Protein AF-A0A2E6YE83-F1 (afdb_monomer)

Mean predicted aligned error: 9.05 Å

Secondary structure (DSSP, 8-state):
-HHHHHHHHHHHHHHHHHHHH----------EE-TT-HHHHHHHHHHHHTTSB----SSSSEEHHHHHHTB-S-TTTS-HHHHHHHHHHHHHHHHH--

Structure (mmCIF, N/CA/C/O backbone):
data_AF-A0A2E6YE83-F1
#
_entry.id   AF-A0A2E6YE83-F1
#
loop_
_atom_site.group_PDB
_atom_site.id
_atom_site.type_symbol
_atom_site.label_atom_id
_atom_site.label_alt_id
_atom_site.label_comp_id
_atom_site.label_asym_id
_atom_site.l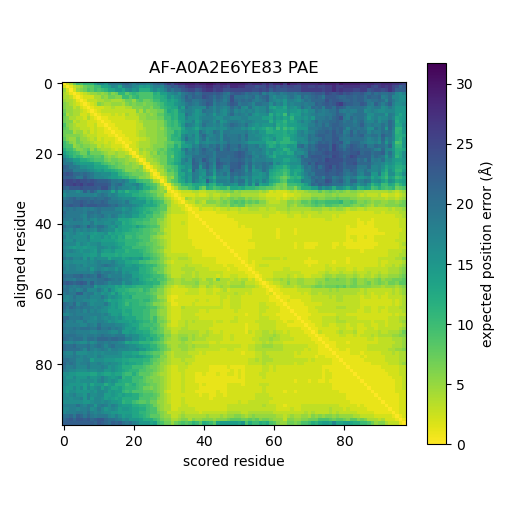abel_entity_id
_atom_site.label_seq_id
_atom_site.pdbx_PDB_ins_code
_atom_site.Cartn_x
_atom_site.Cartn_y
_atom_site.Cartn_z
_atom_site.occupancy
_atom_site.B_iso_or_equiv
_atom_site.auth_seq_id
_atom_site.auth_comp_id
_atom_site.auth_asym_id
_atom_site.auth_atom_id
_atom_site.pdbx_PDB_model_num
ATOM 1 N N . MET A 1 1 ? 34.565 13.163 -57.457 1.00 59.41 1 MET A N 1
ATOM 2 C CA . MET A 1 1 ? 34.900 12.575 -56.132 1.00 59.41 1 MET A CA 1
ATOM 3 C C . MET A 1 1 ? 34.345 13.354 -54.923 1.00 59.41 1 MET A C 1
ATOM 5 O O . MET A 1 1 ? 34.018 12.726 -53.924 1.00 59.41 1 MET A O 1
ATOM 9 N N . ALA A 1 2 ? 34.195 14.688 -54.980 1.00 63.75 2 ALA A N 1
ATOM 10 C CA . ALA A 1 2 ? 33.722 15.502 -53.844 1.00 63.75 2 ALA A CA 1
ATOM 11 C C . ALA A 1 2 ? 32.232 15.311 -53.461 1.00 63.75 2 ALA A C 1
ATOM 13 O O . ALA A 1 2 ? 31.889 15.395 -52.283 1.00 63.75 2 ALA A O 1
ATOM 14 N N . SER A 1 3 ? 31.355 15.001 -54.427 1.00 64.25 3 SER A N 1
ATOM 15 C CA . SER A 1 3 ? 29.909 14.811 -54.186 1.00 64.25 3 SER A CA 1
ATOM 16 C C . SER A 1 3 ? 29.599 13.574 -53.322 1.00 64.25 3 SER A C 1
ATOM 18 O O . SER A 1 3 ? 28.823 13.646 -52.373 1.00 64.25 3 SER A O 1
ATOM 20 N N . VAL A 1 4 ? 30.312 12.465 -53.558 1.00 72.06 4 VAL A N 1
ATOM 21 C CA . VAL A 1 4 ? 30.171 11.215 -52.783 1.00 72.06 4 VAL A CA 1
ATOM 22 C C . VAL A 1 4 ? 30.619 11.401 -51.328 1.00 72.06 4 VAL A C 1
ATOM 24 O O . VAL A 1 4 ? 30.010 10.851 -50.412 1.00 72.06 4 VAL A O 1
ATOM 27 N N . LYS A 1 5 ? 31.648 12.231 -51.091 1.00 71.25 5 LYS A N 1
ATOM 28 C CA . LYS A 1 5 ? 32.097 12.576 -49.733 1.00 71.25 5 LYS A CA 1
ATOM 29 C C . LYS A 1 5 ? 31.028 13.383 -48.988 1.00 71.25 5 LYS A C 1
ATOM 31 O O . LYS A 1 5 ? 30.696 13.023 -47.865 1.00 71.25 5 LYS A O 1
ATOM 36 N N . LYS A 1 6 ? 30.422 14.402 -49.620 1.00 72.94 6 LYS A N 1
ATOM 37 C CA . LYS A 1 6 ? 29.299 15.170 -49.033 1.00 72.94 6 LYS A CA 1
ATOM 38 C C . LYS A 1 6 ? 28.092 14.286 -48.707 1.00 72.94 6 LYS A C 1
ATOM 40 O O . LYS A 1 6 ? 27.485 14.470 -47.656 1.00 72.94 6 LYS A O 1
ATOM 45 N N . LEU A 1 7 ? 27.767 13.321 -49.570 1.00 78.50 7 LEU A N 1
ATOM 46 C CA . LEU A 1 7 ? 26.679 12.372 -49.325 1.00 78.50 7 LEU A CA 1
ATOM 47 C C . LEU A 1 7 ? 26.974 11.473 -48.111 1.00 78.50 7 LEU A C 1
ATOM 49 O O . LEU A 1 7 ? 26.115 11.326 -47.248 1.00 78.50 7 LEU A O 1
ATOM 53 N N . ARG A 1 8 ? 28.209 10.963 -47.978 1.00 80.00 8 ARG A N 1
ATOM 54 C CA . ARG A 1 8 ? 28.647 10.205 -46.789 1.00 80.00 8 ARG A CA 1
ATOM 55 C C . ARG A 1 8 ? 28.581 11.028 -45.502 1.00 80.00 8 ARG A C 1
ATOM 57 O O . ARG A 1 8 ? 28.093 10.515 -44.504 1.00 80.00 8 ARG A O 1
ATOM 64 N N . TYR A 1 9 ? 29.013 12.292 -45.515 1.00 84.31 9 TYR A N 1
ATOM 65 C CA . TYR A 1 9 ? 28.919 13.152 -44.327 1.00 84.31 9 TYR A CA 1
ATOM 66 C C . TYR A 1 9 ? 27.470 13.438 -43.925 1.00 84.31 9 TYR A C 1
ATOM 68 O O . TYR A 1 9 ? 27.171 13.458 -42.739 1.00 84.31 9 TYR A O 1
ATOM 76 N N . ARG A 1 10 ? 26.551 13.588 -44.889 1.00 81.12 10 ARG A N 1
ATOM 77 C CA . ARG A 1 10 ? 25.115 13.723 -44.599 1.00 81.12 10 ARG A CA 1
ATOM 78 C C . ARG A 1 10 ? 24.548 12.476 -43.926 1.00 81.12 10 ARG A C 1
ATOM 80 O O . ARG A 1 10 ? 23.856 12.606 -42.926 1.00 81.12 10 ARG A O 1
ATOM 87 N N . PHE A 1 11 ? 24.887 11.288 -44.425 1.00 86.25 11 PHE A N 1
ATOM 88 C CA . PHE A 1 11 ? 24.481 10.036 -43.783 1.00 86.25 11 PHE A CA 1
ATOM 89 C C . PHE A 1 11 ? 25.071 9.883 -42.375 1.00 86.25 11 PHE A C 1
ATOM 91 O O . PHE A 1 11 ? 24.349 9.492 -41.465 1.00 86.25 11 PHE A O 1
ATOM 98 N N . LEU A 1 12 ? 26.340 10.250 -42.168 1.00 88.38 12 LEU A N 1
ATOM 99 C CA . LEU A 1 12 ? 26.966 10.220 -40.841 1.00 88.38 12 LEU A CA 1
ATOM 100 C C . LEU A 1 12 ? 26.321 11.216 -39.867 1.00 88.38 12 LEU A C 1
ATOM 102 O O . LEU A 1 12 ? 26.103 10.870 -38.711 1.00 88.38 12 LEU A O 1
ATOM 106 N N . LEU A 1 13 ? 25.975 12.421 -40.328 1.00 88.56 13 LEU A N 1
ATOM 107 C CA . LEU A 1 13 ? 25.286 13.423 -39.509 1.00 88.56 13 LEU A CA 1
ATOM 108 C C . LEU A 1 13 ? 23.864 12.985 -39.144 1.00 88.56 13 LEU A C 1
ATOM 110 O O . LEU A 1 13 ? 23.462 13.152 -37.998 1.00 88.56 13 LEU A O 1
ATOM 114 N N . LEU A 1 14 ? 23.123 12.386 -40.082 1.00 87.50 14 LEU A N 1
ATOM 115 C CA . LEU A 1 14 ? 21.796 11.828 -39.801 1.00 87.50 14 LEU A CA 1
ATOM 116 C C . LEU A 1 14 ? 21.877 10.670 -38.802 1.00 87.50 14 LEU A C 1
ATOM 118 O O . LEU A 1 14 ? 21.082 10.613 -37.869 1.00 87.50 14 LEU A O 1
ATOM 122 N N . PHE A 1 15 ? 22.865 9.785 -38.952 1.00 84.56 15 PHE A N 1
ATOM 123 C CA . PHE A 1 15 ? 23.077 8.676 -38.024 1.00 84.56 15 PHE A CA 1
ATOM 124 C C . PHE A 1 15 ? 23.432 9.173 -36.615 1.00 84.56 15 PHE A C 1
ATOM 126 O O . PHE A 1 15 ? 22.856 8.708 -35.635 1.00 84.56 15 PHE A O 1
ATOM 133 N N . ALA A 1 16 ? 24.313 10.173 -36.511 1.00 86.00 16 ALA A N 1
ATOM 134 C CA . ALA A 1 16 ? 24.663 10.800 -35.239 1.00 86.00 16 ALA A CA 1
ATOM 135 C C . ALA A 1 16 ? 23.465 11.512 -34.588 1.00 86.00 16 ALA A C 1
ATOM 137 O O . ALA A 1 16 ? 23.287 11.413 -33.378 1.00 86.00 16 ALA A O 1
ATOM 138 N N . PHE A 1 17 ? 22.620 12.180 -35.379 1.00 84.94 17 PHE A N 1
ATOM 139 C CA . PHE A 1 17 ? 21.416 12.854 -34.887 1.00 84.94 17 PHE A CA 1
ATOM 140 C C . PHE A 1 17 ? 20.385 11.863 -34.332 1.00 84.94 17 PHE A C 1
ATOM 142 O O . PHE A 1 17 ? 19.861 12.067 -33.239 1.00 84.94 17 PHE A O 1
ATOM 149 N N . ILE A 1 18 ? 20.151 10.748 -35.035 1.00 84.00 18 ILE A N 1
ATOM 150 C CA . ILE A 1 18 ? 19.265 9.674 -34.561 1.00 84.00 18 ILE A CA 1
ATOM 151 C C . ILE A 1 18 ? 19.800 9.085 -33.250 1.00 84.00 18 ILE A C 1
ATOM 153 O O . ILE A 1 18 ? 19.035 8.908 -32.302 1.00 84.00 18 ILE A O 1
ATOM 157 N N . PHE A 1 19 ? 21.111 8.844 -33.163 1.00 78.50 19 PHE A N 1
ATOM 158 C CA . PHE A 1 19 ? 21.741 8.312 -31.955 1.00 78.50 19 PHE A CA 1
ATOM 159 C C . PHE A 1 19 ? 21.613 9.273 -30.763 1.00 78.50 19 PHE A C 1
ATOM 161 O O . PHE A 1 19 ? 21.289 8.842 -29.662 1.00 78.50 19 PHE A O 1
ATOM 168 N N . PHE A 1 20 ? 21.780 10.580 -30.990 1.00 78.44 20 PHE A N 1
ATOM 169 C CA . PHE A 1 20 ? 21.602 11.605 -29.954 1.00 78.44 20 PHE A CA 1
ATOM 170 C C . PHE A 1 20 ? 20.143 11.770 -29.506 1.00 78.44 20 PHE A C 1
ATOM 172 O O . PHE A 1 20 ? 19.894 12.114 -28.355 1.00 78.44 20 PHE A O 1
ATOM 179 N N . SER A 1 21 ? 19.180 11.529 -30.401 1.00 77.75 21 SER A N 1
ATOM 180 C CA . SER A 1 21 ? 17.749 11.666 -30.096 1.00 77.75 21 SER A CA 1
ATOM 181 C C . SER A 1 21 ? 17.159 10.497 -29.299 1.00 77.75 21 SER A C 1
ATOM 183 O O . SER A 1 21 ? 16.101 10.648 -28.695 1.00 77.75 21 SER A O 1
ATOM 185 N N . ASN A 1 22 ? 17.839 9.348 -29.248 1.00 69.31 22 ASN A N 1
ATOM 186 C CA . ASN A 1 22 ? 17.405 8.186 -28.469 1.00 69.31 22 ASN A CA 1
ATOM 187 C C . ASN A 1 22 ? 17.898 8.277 -27.013 1.00 69.31 22 ASN A C 1
ATOM 189 O O . ASN A 1 22 ? 18.623 7.409 -26.529 1.00 69.31 22 ASN A O 1
ATOM 193 N N . GLN A 1 23 ? 17.505 9.329 -26.290 1.00 71.25 23 GLN A N 1
ATOM 194 C CA . GLN A 1 23 ? 17.553 9.284 -24.828 1.00 71.25 23 GLN A CA 1
ATOM 195 C C . GLN A 1 23 ? 16.396 8.410 -24.344 1.00 71.25 23 GLN A C 1
ATOM 197 O O . GLN A 1 23 ? 15.234 8.804 -24.423 1.00 71.25 23 GLN A O 1
ATOM 202 N N . ILE A 1 24 ? 16.719 7.209 -23.861 1.00 73.12 24 ILE A N 1
ATOM 203 C CA . ILE A 1 24 ? 15.766 6.327 -23.185 1.00 73.12 24 ILE A CA 1
ATOM 204 C C . ILE A 1 24 ? 15.287 7.070 -21.936 1.00 73.12 24 ILE A C 1
ATOM 206 O O . ILE A 1 24 ? 16.003 7.161 -20.939 1.00 73.12 24 ILE A O 1
ATOM 210 N N . GLN A 1 25 ? 14.088 7.642 -21.993 1.00 69.12 25 GLN A N 1
ATOM 211 C CA . GLN A 1 25 ? 13.411 8.086 -20.787 1.00 69.12 25 GLN A CA 1
ATOM 212 C C . GLN A 1 25 ? 13.014 6.822 -20.030 1.00 69.12 25 GLN A C 1
ATOM 214 O O . GLN A 1 25 ? 12.243 6.009 -20.542 1.00 69.12 25 GLN A O 1
ATOM 219 N N . ASN A 1 26 ? 13.573 6.628 -18.834 1.00 60.97 26 ASN A N 1
ATOM 220 C CA . ASN A 1 26 ? 13.068 5.628 -17.903 1.00 60.97 26 ASN A CA 1
ATOM 221 C C . ASN A 1 26 ? 11.661 6.073 -17.500 1.00 60.97 26 ASN A C 1
ATOM 223 O O . ASN A 1 26 ? 11.492 6.826 -16.544 1.00 60.97 26 ASN A O 1
ATOM 227 N N . LEU A 1 27 ? 10.655 5.646 -18.265 1.00 59.22 27 LEU A N 1
ATOM 228 C CA . LEU A 1 27 ? 9.283 5.616 -17.793 1.00 59.22 27 LEU A CA 1
ATOM 229 C C . LEU A 1 27 ? 9.283 4.654 -16.606 1.00 59.22 27 LEU A C 1
ATOM 231 O O . LEU A 1 27 ? 9.226 3.439 -16.784 1.00 59.22 27 LEU A O 1
ATOM 235 N N . GLN A 1 28 ? 9.443 5.205 -15.402 1.00 59.34 28 GLN A N 1
ATOM 236 C CA . GLN A 1 28 ? 9.165 4.496 -14.163 1.00 59.34 28 GLN A CA 1
ATOM 237 C C . GLN A 1 28 ? 7.685 4.124 -14.226 1.00 59.34 28 GLN A C 1
ATOM 239 O O . GLN A 1 28 ? 6.806 4.960 -14.019 1.00 59.34 28 GLN A O 1
ATOM 244 N N . ALA A 1 29 ? 7.411 2.888 -14.646 1.00 60.94 29 ALA A N 1
ATOM 245 C CA . ALA A 1 29 ? 6.094 2.300 -14.493 1.00 60.94 29 ALA A CA 1
ATOM 246 C C . ALA A 1 29 ? 5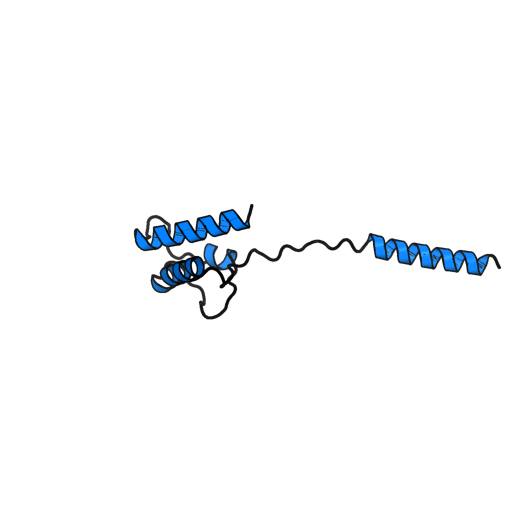.723 2.419 -13.008 1.00 60.94 29 ALA A C 1
ATOM 248 O O . ALA A 1 29 ? 6.582 2.181 -12.161 1.00 60.94 29 ALA A O 1
ATOM 249 N N . SER A 1 30 ? 4.489 2.849 -12.718 1.00 63.06 30 SER A N 1
ATOM 250 C CA . SER A 1 30 ? 3.990 3.070 -11.352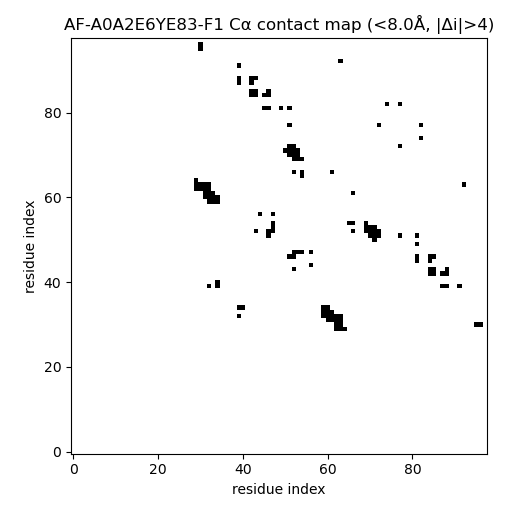 1.00 63.06 30 SER A CA 1
ATOM 251 C C . SER A 1 30 ? 4.416 1.920 -10.432 1.00 63.06 30 SER A C 1
ATOM 253 O O . SER A 1 30 ? 4.348 0.776 -10.883 1.00 63.06 30 SER A O 1
ATOM 255 N N . PRO A 1 31 ? 4.886 2.195 -9.202 1.00 79.44 31 PRO A N 1
ATOM 256 C CA . PRO A 1 31 ? 5.383 1.146 -8.328 1.00 79.44 31 PRO A CA 1
ATOM 257 C C . PRO A 1 31 ? 4.266 0.111 -8.117 1.00 79.44 31 PRO A C 1
ATOM 259 O O . PRO A 1 31 ? 3.085 0.447 -7.957 1.00 79.44 31 PRO A O 1
ATOM 262 N N . TRP A 1 32 ? 4.619 -1.162 -8.258 1.00 86.38 32 TRP A N 1
ATOM 263 C CA . TRP A 1 32 ? 3.678 -2.271 -8.188 1.00 86.38 32 TRP A CA 1
ATOM 264 C C . TRP A 1 32 ? 3.966 -3.056 -6.915 1.00 86.38 32 TRP A C 1
ATOM 266 O O . TRP A 1 32 ? 5.091 -3.507 -6.725 1.00 86.38 32 TRP A O 1
ATOM 276 N N . ALA A 1 33 ? 2.942 -3.329 -6.113 1.00 87.75 33 ALA A N 1
ATOM 277 C CA . ALA A 1 33 ? 3.025 -4.26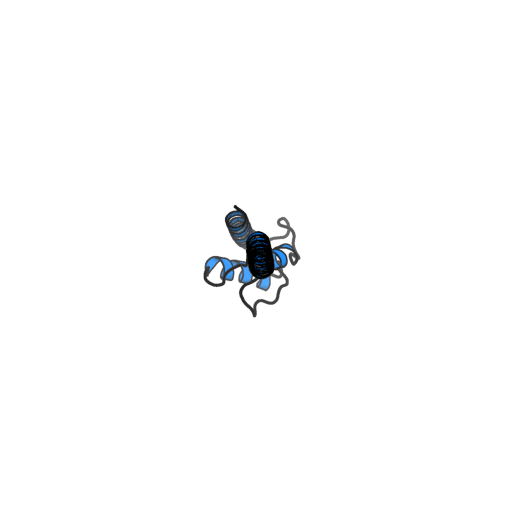5 -5.006 1.00 87.75 33 ALA A CA 1
ATOM 278 C C . ALA A 1 33 ? 3.329 -5.677 -5.543 1.00 87.75 33 ALA A C 1
ATOM 280 O O . ALA A 1 33 ? 2.497 -6.324 -6.195 1.00 87.75 33 ALA A O 1
ATOM 281 N N . ILE A 1 34 ? 4.549 -6.153 -5.284 1.00 85.75 34 ILE A N 1
ATOM 282 C CA . ILE A 1 34 ? 5.063 -7.428 -5.793 1.00 85.75 34 ILE A CA 1
ATOM 283 C C . ILE A 1 34 ? 4.555 -8.578 -4.907 1.00 85.75 34 ILE A C 1
ATOM 285 O O . ILE A 1 34 ? 4.654 -8.505 -3.684 1.00 85.75 34 ILE A O 1
ATOM 289 N N . PRO A 1 35 ? 4.088 -9.705 -5.480 1.00 76.94 35 PRO A N 1
ATOM 290 C CA . PRO A 1 35 ? 3.572 -10.830 -4.696 1.00 76.94 35 PRO A CA 1
ATOM 291 C C . PRO A 1 35 ? 4.624 -11.571 -3.853 1.00 76.94 35 PRO A C 1
ATOM 293 O O . PRO A 1 35 ? 4.258 -12.472 -3.103 1.00 76.94 35 PRO A O 1
ATOM 296 N N . GLY A 1 36 ? 5.912 -11.251 -4.019 1.00 83.75 36 GLY A N 1
ATOM 297 C CA . GLY A 1 36 ? 7.015 -11.884 -3.294 1.00 83.75 36 GLY A CA 1
ATOM 298 C C . GLY A 1 36 ? 7.053 -11.524 -1.809 1.00 83.75 36 GLY A C 1
ATOM 299 O O . GLY A 1 36 ? 7.577 -12.305 -1.016 1.00 83.75 36 GLY A O 1
ATOM 300 N N . ASP A 1 37 ? 6.459 -10.393 -1.422 1.00 87.94 37 ASP A N 1
ATOM 301 C CA . ASP A 1 37 ? 6.256 -10.052 -0.020 1.00 87.94 37 ASP A CA 1
ATOM 302 C C . ASP A 1 37 ? 4.954 -10.693 0.487 1.00 87.94 37 ASP A C 1
ATOM 304 O O . ASP A 1 37 ? 3.837 -10.222 0.243 1.00 87.94 37 ASP A O 1
ATOM 308 N N . LEU A 1 38 ? 5.110 -11.815 1.196 1.00 91.69 38 LEU A N 1
ATOM 309 C CA . LEU A 1 38 ? 3.993 -12.547 1.787 1.00 91.69 38 LEU A CA 1
ATOM 310 C C . LEU A 1 38 ? 3.259 -11.716 2.848 1.00 91.69 38 LEU A C 1
ATOM 312 O O . LEU A 1 38 ? 2.043 -11.858 2.978 1.00 91.69 38 LEU A O 1
ATOM 316 N N . MET A 1 39 ? 3.976 -10.863 3.589 1.00 93.19 39 MET A N 1
ATOM 317 C CA . MET A 1 39 ? 3.372 -10.000 4.603 1.00 93.19 39 MET A CA 1
ATOM 318 C C . MET A 1 39 ? 2.498 -8.949 3.928 1.00 93.19 39 MET A C 1
ATOM 320 O O . MET A 1 39 ? 1.329 -8.820 4.278 1.00 93.19 39 MET A O 1
ATOM 324 N N . LEU A 1 40 ? 3.023 -8.285 2.895 1.00 93.38 40 LEU A N 1
ATOM 325 C CA . LEU A 1 40 ? 2.264 -7.309 2.120 1.00 93.38 40 LEU A CA 1
ATOM 326 C C . LEU A 1 40 ? 1.002 -7.931 1.516 1.00 93.38 40 LEU A C 1
ATOM 328 O O . LEU A 1 40 ? -0.092 -7.389 1.653 1.00 93.38 40 LEU A O 1
ATOM 332 N N . ARG A 1 41 ? 1.131 -9.107 0.890 1.00 93.62 41 ARG A N 1
ATOM 333 C CA . ARG A 1 41 ? -0.021 -9.836 0.344 1.00 93.62 41 ARG A CA 1
ATOM 334 C C . ARG A 1 41 ? -1.053 -10.163 1.423 1.00 93.62 41 ARG A C 1
ATOM 336 O O . ARG A 1 41 ? -2.248 -10.032 1.167 1.00 93.62 41 ARG A O 1
ATOM 343 N N . HIS A 1 42 ? -0.608 -10.614 2.592 1.00 95.00 42 HIS A N 1
ATOM 344 C CA . HIS A 1 42 ? -1.497 -10.935 3.703 1.00 95.00 42 HIS A CA 1
ATOM 345 C C . HIS A 1 42 ? -2.228 -9.694 4.225 1.00 95.00 42 HIS A C 1
ATOM 347 O O . HIS A 1 42 ? -3.439 -9.742 4.425 1.00 95.00 42 HIS A O 1
ATOM 353 N N . ASP A 1 43 ? -1.522 -8.575 4.369 1.00 96.06 43 ASP A N 1
ATOM 354 C CA . ASP A 1 43 ? -2.102 -7.309 4.810 1.00 96.06 43 ASP A CA 1
ATOM 355 C C . ASP A 1 43 ? -3.146 -6.793 3.817 1.00 96.06 43 ASP A C 1
ATOM 357 O O . ASP A 1 43 ? -4.234 -6.386 4.223 1.00 96.06 43 ASP A O 1
ATOM 361 N N . VAL A 1 44 ? -2.865 -6.865 2.510 1.00 95.06 44 VAL A N 1
ATOM 362 C CA . VAL A 1 44 ? -3.843 -6.487 1.479 1.00 95.06 44 VAL A CA 1
ATOM 363 C C . VAL A 1 44 ? -5.064 -7.409 1.540 1.00 95.06 44 VAL A C 1
ATOM 365 O O . VAL A 1 44 ? -6.191 -6.923 1.489 1.00 95.06 44 VAL A O 1
ATOM 368 N N . GLN A 1 45 ? -4.865 -8.719 1.715 1.00 94.69 45 GLN A N 1
ATOM 369 C CA . GLN A 1 45 ? -5.964 -9.678 1.855 1.00 94.69 45 GLN A CA 1
ATOM 370 C C . GLN A 1 45 ? -6.860 -9.345 3.057 1.00 94.69 45 GLN A C 1
ATOM 372 O O . GLN A 1 45 ? -8.076 -9.317 2.905 1.00 94.69 45 GLN A O 1
ATOM 377 N N . ILE A 1 46 ? -6.274 -9.027 4.218 1.00 96.06 46 ILE A N 1
ATOM 378 C CA . ILE A 1 46 ? -7.022 -8.608 5.414 1.00 96.06 46 ILE A CA 1
ATOM 379 C C . ILE A 1 46 ? -7.928 -7.418 5.097 1.00 96.06 46 ILE A C 1
ATOM 381 O O . ILE A 1 46 ? -9.105 -7.428 5.452 1.00 96.06 46 ILE A O 1
ATOM 385 N N . LEU A 1 47 ? -7.379 -6.395 4.440 1.00 96.50 47 LEU A N 1
ATOM 386 C CA . LEU A 1 47 ? -8.118 -5.173 4.140 1.00 96.50 47 LEU A CA 1
ATOM 387 C C . LEU A 1 47 ? -9.199 -5.377 3.075 1.00 96.50 47 LEU A C 1
ATOM 389 O O . LEU A 1 47 ? -10.234 -4.713 3.129 1.00 96.50 47 LEU A O 1
ATOM 393 N N . VAL A 1 48 ? -8.986 -6.282 2.121 1.00 95.88 48 VAL A N 1
ATOM 394 C CA . VAL A 1 48 ? -10.009 -6.645 1.133 1.00 95.88 48 VAL A CA 1
ATOM 395 C C . VAL A 1 48 ? -11.131 -7.452 1.786 1.00 95.88 48 VAL A C 1
ATOM 397 O O . VAL A 1 48 ? -12.301 -7.108 1.628 1.00 95.88 48 VAL A O 1
ATOM 400 N N . ASP A 1 49 ? -10.797 -8.463 2.590 1.00 95.19 49 ASP A N 1
ATOM 401 C CA . ASP A 1 49 ? -11.783 -9.322 3.259 1.00 95.19 49 ASP A CA 1
ATOM 402 C C . ASP A 1 49 ? -12.623 -8.559 4.292 1.00 95.19 49 ASP A C 1
ATOM 404 O O . ASP A 1 49 ? -13.802 -8.856 4.488 1.00 95.19 49 ASP A O 1
ATOM 408 N N . SER A 1 50 ? -12.044 -7.546 4.941 1.00 95.56 50 SER A N 1
ATOM 409 C CA . SER A 1 50 ? -12.756 -6.682 5.889 1.00 95.56 50 SER A CA 1
ATOM 410 C C . SER A 1 50 ? -13.544 -5.545 5.219 1.00 95.56 50 SER A C 1
ATOM 412 O O . SER A 1 50 ? -14.229 -4.756 5.889 1.00 95.56 50 SER A O 1
ATOM 414 N N . GLY A 1 51 ? -13.441 -5.453 3.891 1.00 95.12 51 GLY A N 1
ATOM 415 C CA . GLY A 1 51 ? -14.094 -4.455 3.061 1.00 95.12 51 GLY A CA 1
ATOM 416 C C . GLY A 1 51 ? -13.515 -3.051 3.193 1.00 95.12 51 GLY A C 1
ATOM 417 O O . GLY A 1 51 ? -14.213 -2.116 2.819 1.00 95.12 51 GLY A O 1
ATOM 418 N N . VAL A 1 52 ? -12.298 -2.877 3.732 1.00 96.81 52 VAL A N 1
ATOM 419 C C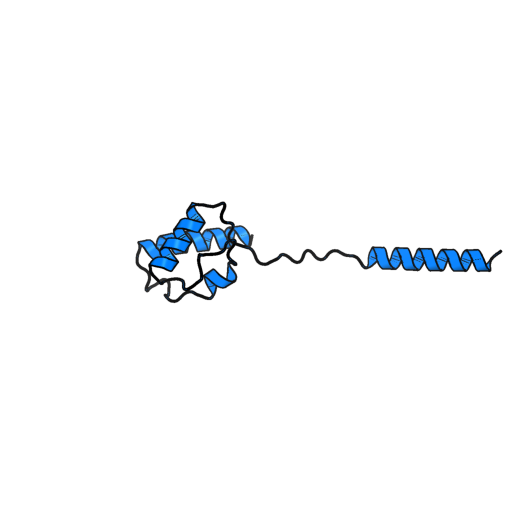A . VAL A 1 52 ? -11.559 -1.593 3.772 1.00 96.81 52 VAL A CA 1
ATOM 420 C C . VAL A 1 52 ? -11.063 -1.196 2.382 1.00 96.81 52 VAL A C 1
ATOM 422 O O . VAL A 1 52 ? -11.050 -0.011 2.058 1.00 96.81 52 VAL A O 1
ATOM 425 N N . ILE A 1 53 ? -10.661 -2.172 1.567 1.00 95.31 53 ILE A N 1
ATOM 426 C CA . ILE A 1 53 ? -10.243 -1.973 0.176 1.00 95.31 53 ILE A CA 1
ATOM 427 C C . ILE A 1 53 ? -11.177 -2.773 -0.727 1.00 95.31 53 ILE A C 1
ATOM 429 O O . ILE A 1 53 ? -11.447 -3.941 -0.461 1.00 95.31 53 ILE A O 1
ATOM 433 N N . ASN A 1 54 ? -11.635 -2.172 -1.822 1.00 93.56 54 ASN A N 1
ATOM 434 C CA . ASN A 1 54 ? -12.444 -2.868 -2.821 1.00 93.56 54 ASN A CA 1
ATOM 435 C C . ASN A 1 54 ? -11.693 -2.997 -4.154 1.00 93.56 54 ASN A C 1
ATOM 437 O O . ASN A 1 54 ? -11.884 -2.190 -5.061 1.00 93.56 54 ASN A O 1
ATOM 441 N N . ILE A 1 55 ? -10.829 -4.010 -4.262 1.00 91.75 55 ILE A N 1
ATOM 442 C CA . ILE A 1 55 ? -10.075 -4.333 -5.482 1.00 91.75 55 ILE A CA 1
ATOM 443 C C . ILE A 1 55 ? -10.111 -5.840 -5.769 1.00 91.75 55 ILE A C 1
ATOM 445 O O . ILE A 1 55 ? -10.193 -6.646 -4.837 1.00 91.75 55 ILE A O 1
ATOM 449 N N . PRO A 1 56 ? -10.014 -6.261 -7.041 1.00 89.44 56 PRO A N 1
ATOM 450 C CA . PRO A 1 56 ? -9.888 -7.673 -7.379 1.00 89.44 56 PRO A CA 1
ATOM 451 C C . PRO A 1 56 ? -8.524 -8.237 -6.939 1.00 89.44 56 PRO A C 1
ATOM 453 O O . PRO A 1 56 ? -7.478 -7.807 -7.414 1.00 89.44 56 PRO A O 1
ATOM 456 N N . MET A 1 57 ? -8.537 -9.264 -6.082 1.00 87.19 57 MET A N 1
ATOM 457 C CA . MET A 1 57 ? -7.329 -9.933 -5.554 1.00 87.19 57 MET A CA 1
ATOM 458 C C . MET A 1 57 ? -6.833 -11.125 -6.392 1.00 87.19 57 MET A C 1
ATOM 460 O O . MET A 1 57 ? -5.891 -11.823 -6.013 1.00 87.19 57 MET A O 1
ATOM 464 N N . THR A 1 58 ? -7.460 -11.387 -7.540 1.00 87.12 58 THR A N 1
ATOM 465 C CA . THR A 1 58 ? -7.181 -12.560 -8.388 1.00 87.12 58 THR A CA 1
ATOM 466 C C . THR A 1 58 ? -5.926 -12.425 -9.249 1.00 87.12 58 THR A C 1
ATOM 468 O O . THR A 1 58 ? -5.479 -13.407 -9.838 1.00 87.12 58 THR A O 1
ATOM 471 N N . THR A 1 59 ? -5.357 -11.226 -9.346 1.00 86.81 59 THR A N 1
ATOM 472 C CA . THR A 1 59 ? -4.252 -10.903 -10.254 1.00 86.81 59 THR A CA 1
ATOM 473 C C . THR A 1 59 ? -3.190 -10.095 -9.533 1.00 86.81 59 THR A C 1
ATOM 475 O O . THR A 1 59 ? -3.496 -9.111 -8.872 1.00 86.81 59 THR A O 1
ATOM 478 N N . TRP A 1 60 ? -1.941 -10.528 -9.679 1.00 90.44 60 TRP A N 1
ATOM 479 C CA . TRP A 1 60 ? -0.756 -9.854 -9.162 1.00 90.44 60 TRP A CA 1
ATOM 480 C C . TRP A 1 60 ? 0.225 -9.603 -10.311 1.00 90.44 60 TRP A C 1
ATOM 482 O O . TRP A 1 60 ? 0.274 -10.423 -11.235 1.00 90.44 60 TRP A O 1
ATOM 492 N N . PRO A 1 61 ? 1.041 -8.538 -10.245 1.00 91.44 61 PRO A N 1
ATOM 493 C CA . PRO A 1 61 ? 1.158 -7.569 -9.147 1.00 91.44 61 PRO A CA 1
ATOM 494 C C . PRO A 1 61 ? 0.013 -6.537 -9.109 1.00 91.44 61 PRO A C 1
ATOM 496 O O . PRO A 1 61 ? -0.728 -6.406 -10.081 1.00 91.44 61 PRO A O 1
ATOM 499 N N . LEU A 1 62 ? -0.143 -5.832 -7.984 1.00 91.12 62 LEU A N 1
ATOM 500 C CA . LEU A 1 62 ? -1.175 -4.798 -7.795 1.00 91.12 62 LEU A CA 1
ATOM 501 C C . LEU A 1 62 ? -0.561 -3.401 -7.911 1.00 91.12 62 LEU A C 1
ATOM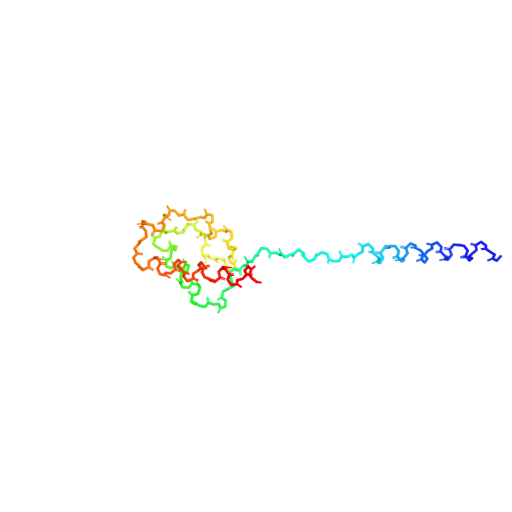 503 O O . LEU A 1 62 ? 0.535 -3.176 -7.408 1.00 91.12 62 LEU A O 1
ATOM 507 N N . ALA A 1 63 ? -1.247 -2.452 -8.545 1.00 90.12 63 ALA A N 1
ATOM 508 C CA . ALA A 1 63 ? -0.779 -1.069 -8.573 1.00 90.12 63 ALA A CA 1
ATOM 509 C C . ALA A 1 63 ? -1.031 -0.402 -7.211 1.00 90.12 63 ALA A C 1
ATOM 511 O O . ALA A 1 63 ? -2.144 -0.470 -6.684 1.00 90.12 63 ALA A O 1
ATOM 512 N N . TRP A 1 64 ? -0.041 0.303 -6.652 1.00 90.56 64 TRP A N 1
ATOM 513 C CA . TRP A 1 64 ? -0.251 1.043 -5.398 1.00 90.56 64 TRP A CA 1
ATOM 514 C C . TRP A 1 64 ? -1.337 2.112 -5.514 1.00 90.56 64 TRP A C 1
ATOM 516 O O . TRP A 1 64 ? -2.080 2.343 -4.562 1.00 90.56 64 TRP A O 1
ATOM 526 N N . GLY A 1 65 ? -1.472 2.716 -6.699 1.00 89.12 65 GLY A N 1
ATOM 527 C CA . GLY A 1 65 ? -2.551 3.654 -6.995 1.00 89.12 65 GLY A CA 1
ATOM 528 C C . GLY A 1 65 ? -3.938 3.036 -6.812 1.00 89.12 65 GLY A C 1
ATOM 529 O O . GLY A 1 65 ? -4.811 3.685 -6.246 1.00 89.12 65 GLY A O 1
ATOM 530 N N . ASP A 1 66 ? -4.128 1.770 -7.198 1.00 90.12 66 ASP A N 1
ATOM 531 C CA . ASP A 1 66 ? -5.407 1.074 -7.014 1.00 90.12 66 ASP A CA 1
ATOM 532 C C . ASP A 1 66 ? -5.690 0.816 -5.531 1.00 90.12 66 ASP A C 1
ATOM 534 O O . ASP A 1 66 ? -6.814 1.025 -5.075 1.00 90.12 66 ASP A O 1
ATOM 538 N N . ILE A 1 67 ? -4.673 0.416 -4.761 1.00 91.38 67 ILE A N 1
ATOM 539 C CA . ILE A 1 67 ? -4.777 0.222 -3.306 1.00 91.38 67 ILE A CA 1
ATOM 540 C C . ILE A 1 67 ? -5.159 1.539 -2.616 1.00 91.38 67 ILE A 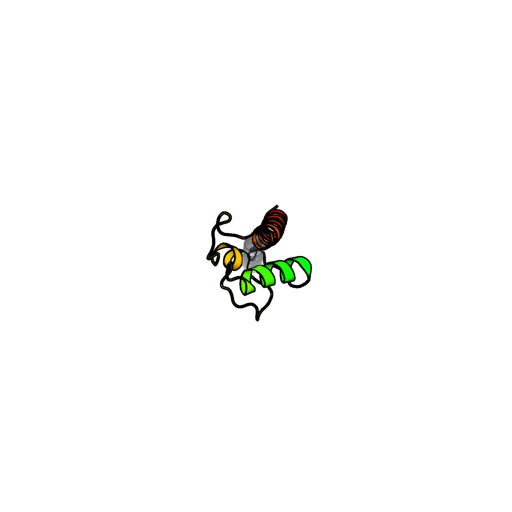C 1
ATOM 542 O O . ILE A 1 67 ? -6.049 1.555 -1.768 1.00 91.38 67 ILE A O 1
ATOM 546 N N . ALA A 1 68 ? -4.516 2.648 -2.993 1.00 89.94 68 ALA A N 1
ATOM 547 C CA . ALA A 1 68 ? -4.759 3.961 -2.402 1.00 89.94 68 ALA A CA 1
ATOM 548 C C . ALA A 1 68 ? -6.115 4.562 -2.810 1.00 89.94 68 ALA A C 1
ATOM 550 O O . ALA A 1 68 ? -6.772 5.210 -1.995 1.00 89.94 68 ALA A O 1
ATOM 551 N N . TYR A 1 69 ? -6.544 4.358 -4.058 1.00 90.44 69 TYR A N 1
ATOM 552 C CA . TYR A 1 69 ? -7.775 4.943 -4.592 1.00 90.44 69 TYR A CA 1
ATOM 553 C C . TYR A 1 69 ? -9.042 4.214 -4.122 1.00 90.44 69 TYR A C 1
ATOM 555 O O . TYR A 1 69 ? -10.079 4.846 -3.938 1.00 90.44 69 TYR A O 1
ATOM 563 N N . ASN A 1 70 ? -8.971 2.898 -3.898 1.00 93.25 70 ASN A N 1
ATOM 564 C CA . ASN A 1 70 ? -10.137 2.062 -3.588 1.00 93.25 70 ASN A CA 1
ATOM 565 C C . ASN A 1 70 ? -10.358 1.832 -2.082 1.00 93.25 70 ASN A C 1
ATOM 567 O O . ASN A 1 70 ? -10.947 0.821 -1.688 1.00 93.25 70 ASN A O 1
ATOM 571 N N . LEU A 1 71 ? -9.898 2.760 -1.238 1.00 94.75 71 LEU A N 1
ATOM 572 C CA . LEU A 1 71 ? -10.203 2.763 0.192 1.00 94.75 71 LEU A CA 1
ATOM 573 C C . LEU A 1 71 ? -11.666 3.160 0.420 1.00 94.75 71 LEU A C 1
ATOM 575 O O . LEU A 1 71 ? -12.105 4.239 0.028 1.00 94.75 71 LEU A O 1
ATOM 579 N N . SER A 1 72 ? -12.416 2.290 1.090 1.00 94.19 72 SER A N 1
ATOM 580 C CA . SER A 1 72 ? -13.822 2.511 1.448 1.00 94.19 72 SER A CA 1
ATOM 581 C C . SER A 1 72 ? -13.997 3.099 2.853 1.00 94.19 72 SER A C 1
ATOM 583 O O . SER A 1 72 ? -15.034 3.693 3.142 1.00 94.19 72 SER A O 1
ATOM 585 N N . LYS A 1 73 ? -12.995 2.915 3.723 1.00 93.06 73 LYS A N 1
ATOM 586 C CA . LYS A 1 73 ? -12.977 3.364 5.119 1.00 93.06 73 LYS A CA 1
ATOM 587 C C . LYS A 1 73 ? -11.826 4.332 5.346 1.00 93.06 73 LYS A C 1
ATOM 589 O O . LYS A 1 73 ? -10.721 4.150 4.835 1.00 93.06 73 LYS A O 1
ATOM 594 N N . THR A 1 74 ? -12.065 5.327 6.186 1.00 93.19 74 THR A N 1
ATOM 595 C CA . THR A 1 74 ? -11.016 6.199 6.719 1.00 93.19 74 THR A CA 1
ATOM 596 C C . THR A 1 74 ? -10.274 5.519 7.871 1.00 93.19 74 THR A C 1
ATOM 598 O O . THR A 1 74 ? -10.822 4.649 8.544 1.00 93.19 74 THR A O 1
ATOM 601 N N . GLU A 1 75 ? -9.042 5.952 8.171 1.00 93.69 75 GLU A N 1
ATOM 602 C CA . GLU A 1 75 ? -8.232 5.400 9.279 1.00 93.69 75 GLU A CA 1
ATOM 603 C C . GLU A 1 75 ? -8.972 5.405 10.639 1.00 93.69 75 GLU A C 1
ATOM 605 O O . GLU A 1 75 ? -8.692 4.576 11.499 1.00 93.69 75 GLU A O 1
ATOM 610 N N . LYS A 1 76 ? -9.939 6.313 10.839 1.00 94.50 76 LYS A N 1
ATOM 611 C CA . LYS A 1 76 ? -10.747 6.411 12.070 1.00 94.50 76 LYS A CA 1
ATOM 612 C C . LYS A 1 76 ? -11.843 5.349 12.178 1.00 94.50 76 LYS A C 1
ATOM 614 O O . LYS A 1 76 ? -12.308 5.073 13.278 1.00 94.50 76 LYS A O 1
ATOM 619 N N . GLU A 1 77 ? -12.286 4.813 11.047 1.00 95.12 77 GLU A N 1
ATOM 620 C CA . GLU A 1 77 ? -13.345 3.800 10.955 1.00 95.12 77 GLU A CA 1
ATOM 621 C C . GLU A 1 77 ? -12.773 2.377 10.972 1.00 95.12 77 GLU A C 1
ATOM 623 O O . GLU A 1 77 ? -13.519 1.408 11.107 1.00 95.12 77 GLU A O 1
ATOM 628 N N . MET A 1 78 ? -11.451 2.251 10.836 1.00 96.44 78 MET A N 1
ATOM 629 C CA . MET A 1 78 ? -10.740 0.982 10.884 1.00 96.44 78 MET A CA 1
ATOM 630 C C . MET A 1 78 ? -10.631 0.466 12.322 1.00 96.44 78 MET A C 1
ATOM 632 O O . MET A 1 78 ? -10.331 1.197 13.266 1.00 96.44 78 MET A O 1
ATOM 636 N N . THR A 1 79 ? -10.816 -0.839 12.483 1.00 97.12 79 THR A N 1
ATOM 637 C CA . THR A 1 79 ? -10.447 -1.572 13.695 1.00 97.12 79 THR A CA 1
ATOM 638 C C . THR A 1 79 ? -8.934 -1.524 13.913 1.00 97.12 79 THR A C 1
ATOM 640 O O . THR A 1 79 ? -8.156 -1.260 12.996 1.00 97.12 79 THR A O 1
ATOM 643 N N . SER A 1 80 ? -8.480 -1.843 15.127 1.00 95.31 80 SER A N 1
ATOM 644 C CA . SER A 1 80 ? -7.046 -1.903 15.442 1.00 95.31 80 SER A CA 1
ATOM 645 C C . SER A 1 80 ? -6.268 -2.861 14.531 1.00 95.31 80 SER A C 1
ATOM 647 O O . SER A 1 80 ? -5.116 -2.593 14.195 1.00 95.31 80 SER A O 1
ATOM 649 N N . PHE A 1 81 ? -6.899 -3.957 14.108 1.00 94.81 81 PHE A N 1
ATOM 650 C CA . PHE A 1 81 ? -6.294 -4.955 13.229 1.00 94.81 81 PHE A CA 1
ATOM 651 C C . PHE A 1 81 ? -6.178 -4.472 11.776 1.00 94.81 81 PHE A C 1
ATOM 653 O O . PHE A 1 81 ? -5.122 -4.613 11.154 1.00 94.81 81 PHE A O 1
ATOM 660 N N . GLU A 1 82 ? -7.236 -3.849 11.254 1.00 97.25 82 GLU A N 1
ATOM 661 C CA . GLU A 1 82 ? -7.226 -3.224 9.927 1.00 97.25 82 GLU A CA 1
ATOM 662 C C . GLU A 1 82 ? -6.197 -2.091 9.877 1.00 97.25 82 GLU A C 1
ATOM 664 O O . GLU A 1 82 ? -5.355 -2.060 8.984 1.00 97.25 82 GLU A O 1
ATOM 669 N N . LEU A 1 83 ? -6.186 -1.216 10.887 1.00 97.50 83 LEU A N 1
ATOM 670 C CA . LEU A 1 83 ? -5.262 -0.088 10.946 1.00 97.50 83 LEU A CA 1
ATOM 671 C C . LEU A 1 83 ? -3.798 -0.547 10.977 1.00 97.50 83 LEU A C 1
ATOM 673 O O . LEU A 1 83 ? -2.963 0.037 10.292 1.00 97.50 83 LEU A O 1
ATOM 677 N N . ALA A 1 84 ? -3.477 -1.610 11.721 1.00 97.50 84 ALA A N 1
ATOM 678 C CA . ALA A 1 84 ? -2.119 -2.152 11.764 1.00 97.50 84 ALA A CA 1
ATOM 679 C C . ALA A 1 84 ? -1.658 -2.682 10.394 1.00 97.50 84 ALA A C 1
ATOM 681 O O . ALA A 1 84 ? -0.509 -2.471 10.006 1.00 97.50 84 ALA A O 1
ATOM 682 N N . SER A 1 85 ? -2.552 -3.350 9.662 1.00 97.12 85 SER A N 1
ATOM 683 C CA . SER A 1 85 ? -2.280 -3.863 8.311 1.00 97.12 85 SER A CA 1
ATOM 684 C C . SER A 1 85 ? -2.128 -2.711 7.316 1.00 97.12 85 SER A C 1
ATOM 686 O O . SER A 1 85 ? -1.153 -2.642 6.570 1.00 97.12 85 SER A O 1
ATOM 688 N N . PHE A 1 86 ? -3.021 -1.723 7.393 1.00 97.00 86 PHE A N 1
ATOM 689 C CA . PHE A 1 86 ? -2.957 -0.506 6.591 1.00 97.00 86 PHE A CA 1
ATOM 690 C C . PHE A 1 86 ? -1.663 0.288 6.818 1.00 97.00 86 PHE A C 1
ATOM 692 O O . PHE A 1 86 ? -1.041 0.747 5.863 1.00 97.00 86 PHE A O 1
ATOM 699 N N . GLN A 1 87 ? -1.199 0.408 8.063 1.00 96.62 87 GLN A N 1
ATOM 700 C CA . GLN A 1 87 ? 0.060 1.084 8.381 1.00 96.62 87 GLN A CA 1
ATOM 701 C C . GLN A 1 87 ? 1.282 0.383 7.777 1.00 96.62 87 GLN A C 1
ATOM 703 O O . GLN A 1 87 ? 2.198 1.068 7.320 1.00 96.62 87 GLN A O 1
ATOM 708 N N . ARG A 1 88 ? 1.308 -0.956 7.746 1.00 96.19 88 ARG A N 1
ATOM 709 C CA . ARG A 1 88 ? 2.393 -1.717 7.103 1.00 96.19 88 ARG A CA 1
ATOM 710 C C . ARG A 1 88 ? 2.414 -1.505 5.591 1.00 96.19 88 ARG A C 1
ATOM 712 O O . ARG A 1 88 ? 3.472 -1.206 5.050 1.00 96.19 88 ARG A O 1
ATOM 719 N N . ILE A 1 89 ? 1.251 -1.547 4.942 1.00 94.88 89 ILE A N 1
ATOM 720 C CA . ILE A 1 89 ? 1.092 -1.239 3.509 1.00 94.88 89 ILE A CA 1
ATOM 721 C C . ILE A 1 89 ? 1.548 0.193 3.208 1.00 94.88 89 ILE A C 1
ATOM 723 O O . ILE A 1 89 ? 2.347 0.414 2.305 1.00 94.88 89 ILE A O 1
ATOM 727 N N . LYS A 1 90 ? 1.090 1.171 3.999 1.00 93.88 90 LYS A N 1
ATOM 728 C CA . LYS A 1 90 ? 1.471 2.583 3.856 1.00 93.88 90 LYS A CA 1
ATOM 729 C C . LYS A 1 90 ? 2.978 2.780 4.012 1.00 93.88 90 LYS A C 1
ATOM 731 O O . LYS A 1 90 ? 3.567 3.576 3.293 1.00 93.88 90 LYS A O 1
ATOM 736 N N . LYS A 1 91 ? 3.601 2.053 4.940 1.00 93.81 91 LYS A N 1
ATOM 737 C CA . LYS A 1 91 ? 5.053 2.060 5.119 1.00 93.81 91 LYS A CA 1
ATOM 738 C C . LYS A 1 91 ? 5.773 1.478 3.898 1.00 93.81 91 LYS A C 1
ATOM 740 O O . LYS A 1 91 ? 6.707 2.111 3.428 1.00 93.81 91 LYS A O 1
ATOM 745 N N . ALA A 1 92 ? 5.323 0.335 3.380 1.00 91.69 92 ALA A N 1
ATOM 746 C CA . ALA A 1 92 ? 5.904 -0.283 2.187 1.00 91.69 92 ALA A CA 1
ATOM 747 C C . ALA A 1 92 ? 5.817 0.642 0.960 1.00 91.69 92 ALA A C 1
ATOM 749 O O . ALA A 1 92 ? 6.799 0.810 0.249 1.00 91.69 92 ALA A O 1
ATOM 750 N N . LEU A 1 93 ? 4.681 1.324 0.773 1.00 90.00 93 LEU A N 1
ATOM 751 C CA . LEU A 1 93 ? 4.517 2.329 -0.281 1.00 90.00 93 LEU A CA 1
ATOM 752 C C . LEU A 1 93 ? 5.540 3.469 -0.160 1.00 90.00 93 LEU A C 1
ATOM 754 O O . LEU A 1 93 ? 6.186 3.826 -1.138 1.00 90.00 93 LEU A O 1
ATOM 758 N N . LEU A 1 94 ? 5.715 4.020 1.045 1.00 88.88 94 LEU A N 1
ATOM 759 C CA . LEU A 1 94 ? 6.688 5.091 1.278 1.00 88.88 94 LEU A CA 1
ATOM 760 C C . LEU A 1 94 ? 8.133 4.633 1.043 1.00 88.88 94 LEU A C 1
ATOM 762 O O . LEU A 1 94 ? 8.954 5.437 0.620 1.00 88.88 94 LEU A O 1
ATOM 766 N N . GLU A 1 95 ? 8.456 3.371 1.332 1.00 87.38 95 GLU A N 1
ATOM 767 C CA . GLU A 1 95 ? 9.781 2.800 1.064 1.00 87.38 95 GLU A CA 1
ATOM 768 C C . GLU A 1 95 ? 10.045 2.608 -0.438 1.00 87.38 95 GLU A C 1
ATOM 770 O O . GLU A 1 95 ? 11.197 2.693 -0.849 1.00 87.38 95 GLU A O 1
ATOM 775 N N . GLU A 1 96 ? 9.009 2.390 -1.255 1.00 82.50 96 GLU A N 1
ATOM 776 C CA . GLU A 1 96 ? 9.139 2.281 -2.716 1.00 82.50 96 GLU A CA 1
ATOM 777 C C . GLU A 1 96 ? 9.219 3.636 -3.440 1.00 82.50 96 GLU A C 1
ATOM 779 O O . GLU A 1 96 ? 9.774 3.709 -4.536 1.00 82.50 96 GLU A O 1
ATOM 784 N N . GLU A 1 97 ? 8.668 4.707 -2.863 1.00 76.12 97 GLU A N 1
ATOM 785 C CA . GLU A 1 97 ? 8.718 6.062 -3.442 1.00 76.12 97 GLU A CA 1
ATOM 786 C C . GLU A 1 97 ? 10.039 6.814 -3.167 1.00 76.12 97 GLU A C 1
ATOM 788 O O . GLU A 1 97 ? 10.265 7.880 -3.749 1.00 76.12 97 GLU A O 1
ATOM 793 N N . MET A 1 98 ? 10.895 6.282 -2.286 1.00 67.81 98 MET A N 1
ATOM 794 C CA . MET A 1 98 ? 12.171 6.870 -1.835 1.00 67.81 98 MET A CA 1
ATOM 795 C C . MET A 1 98 ? 13.372 6.380 -2.649 1.00 67.81 98 MET A C 1
ATOM 797 O O . MET A 1 98 ? 14.263 7.222 -2.917 1.00 67.81 98 MET A O 1
#

Nearest PDB structures (foldseek):
  3flv-assembly2_B  TM=2.052E-01  e=5.981E+00  Homo sapiens
  3flv-assembly1_A  TM=2.226E-01  e=7.303E+00  Homo sapiens

pLDDT: mean 86.41, std 10.56, range [59.22, 97.5]

Radius of gyration: 24.76 Å; Cα contacts (8 Å, |Δi|>4): 70; chains: 1; bounding box: 49×28×72 Å

Solvent-accessible surface area (backbone atoms only — not comparable to full-atom values): 5914 Å² total; per-residue (Å²): 120,69,67,63,52,54,53,51,52,50,52,51,50,51,51,52,51,54,61,68,68,64,68,81,74,82,75,75,68,76,69,56,52,57,75,85,42,61,65,59,50,49,31,52,48,52,29,39,78,72,56,37,28,72,71,82,82,90,60,79,62,41,51,49,66,58,62,67,68,32,51,72,55,54,81,86,74,44,51,76,69,50,42,54,31,49,52,50,50,53,49,54,53,56,65,73,76,107

Foldseek 3Di:
DVVVVVVVVVVVVVVVVVVVPPPPDPPPDADWQAVVPVLLLVLLVVCCVVVQFPDDSPDDGHGVCNRVVRGPDDLVRDDPSNNVSVVVNVVVNVVVVD

Sequence (98 aa):
MASVKKLRYRFLLLFAFIFFSNQIQNLQASPWAIPGDLMLRHDVQILVDSGVINIPMTTWPLAWGDIAYNLSKTEKEMTSFELASFQRIKKALLEEEM

=== Feature glossary ===
The record interleaves many kinds of information about one protein. Here is each kind framed as the question it answers.

Q: What does the local fold look like, residue by residue?
A: The Foldseek 3Di string encodes local tertiary geometry as a 20-letter alphabet — one character per residue — derived from the relative positions of nearby Cα atoms. Unlike the amino-acid sequence, 3Di is a direct function of the 3D structure, so two proteins with the same fold have similar 3Di strings even at low sequence identity.

Q: Which residues are in helices, strands, or loops?
A: The SS8 string is DSSP's per-residue secondary-structure call. α-helix (H) means an i→i+4 H-bond ladder; β-strand (E) means the residue participates in a β-sheet; 3₁₀ (G) and π (I) are tighter and wider helices; T/S are turns/bends; '-' is loop.

Q: How big and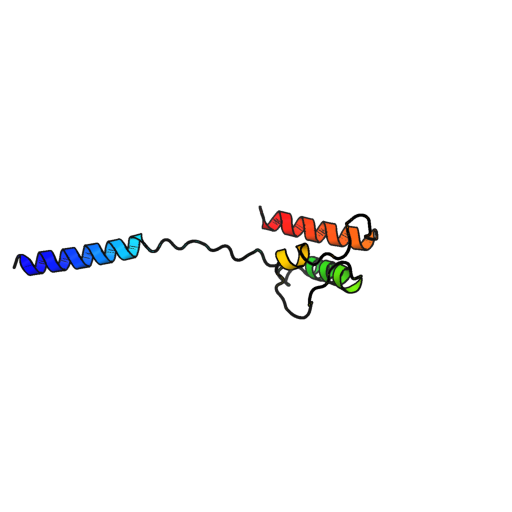 how compact is the whole molecule?
A: Radius of gyration (Rg) is the root-mean-square distance of Cα atoms from their centroid — a single number for overall size and compactness. A globular domain of N residues has Rg ≈ 2.2·N^0.38 Å; an extended or disordered chain has a much larger Rg. The Cα contact count is the number of residue pairs whose Cα atoms are within 8 Å and are more than four positions apart in sequence — a standard proxy for tertiary packing density. The bounding box is the smallest axis-aligned box enclosing all Cα atoms.

Q: Where is each backbone atom in 3D?
A: Structure coordinates are given as an mmCIF _atom_site loop: one row per atom with element, residue name, chain id, sequence number, and x/y/z position in Å. Only the four main-chain atoms per residue are included here; side chains are omitted to keep the record compact.

Q: What is the amino-acid chain?
A: Primary structure: the covalent order of the twenty standard amino acids along the backbone. Two proteins with the same sequence will (almost always) fold to the same structure; two with 30% identity often share a fold but not the d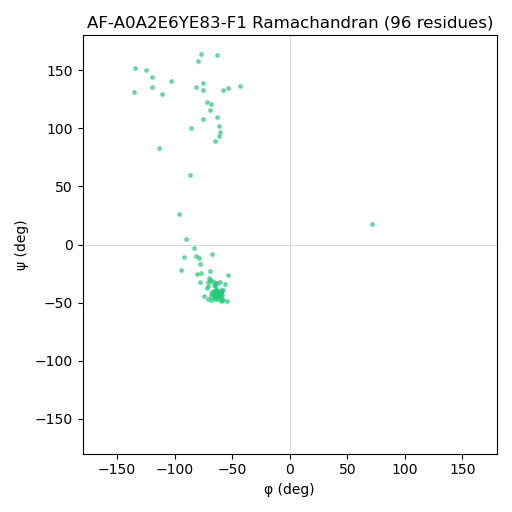etails.

Q: What if only a Cα trace is available?
A: Three-state secondary structure (P-SEA) collapses the eight DSSP classes into helix (a), strand (b), and coil (c). P-SEA assigns these from Cα geometry alone — distances and angles — without requiring backbone oxygens, so it works on any Cα trace.

Q: What family and function is it annotated with?
A: Database cross-references. InterPro integrates a dozen domain/family signature databases into unified entries with residue-range hits. GO terms attach function/process/location labels with evidence codes. CATH codes position the fold in a four-level structural taxonomy. Organism is the NCBI-taxonomy species name.

Q: How confident is the AlphaFold model at each residue?
A: pLDDT is the predicted lDDT-Cα score: AlphaFold's confidence that the local environment of each residue (all inter-atomic distances within 15 Å) is correctly placed. It is a per-residue number between 0 and 100, with higher meaning more reliable.

Q: How mobile is each atom in the crystal?
A: B-factor (Debye–Waller factor) reflects atomic displacement in the crystal lattice. It is an experimental observable (units Å²), not a prediction; low values mean the atom is pinned down, high values mean it moves or is heterogeneous across the crystal.

Q: Which residues are buried vs exposed?
A: SASA measures how much of the protein is reachable by solvent. It is computed by rolling a water-sized probe over the atomic surface and summing the exposed area (Å²). Per-residue SASA distinguishes core (buried, low SASA) from surface (exposed, high SASA) residues; total SASA is a whole-molecule size measure.

Q: What do the diagnostic plots show?
A: Plot images: a contact map (which residues are close in 3D, as an N×N binary image), a Ramachandran scatter (backbone torsion angles, revealing secondary-structure composition at a glance), and — for AlphaFold structures — a PAE heatmap (pairwise prediction confidence).

Q: What known structures does this most resemble?
A: The Foldseek neighbor list gives the closest experimentally determined structures in the PDB, ranked by structural alignment. TM-score near 1 means near-identical fold; near 0.3 means only rough topology match. This is how one finds what a novel AlphaFold prediction most resembles in the solved-structure universe.

Q: Are the domains correctly placed relative to each other?
A: Predicted aligned error is AlphaFold's pairwise confidence. Unlike pLDDT (per-residue), PAE is per-residue-pair and captures whether two parts of the structure are correctly placed relative to each other. Units are ångströms of expected positional error.

Q: What do the rendered images show?
A: Structure images are PyMOL renders from six orthogonal camera directions. Cartoon representation draws helices as coils and strands as arrows; sticks shows the backbone as bonds; surface shows the solvent-excluded envelope. Rainbow coloring maps sequence position to hue (blue→red, N→C); chain coloring assigns a distinct color per polypeptide.

Q: What are the backbone torsion angles?
A: φ (phi) and ψ (psi) are the two rotatable backbone dihedrals per residue: φ is the C(i-1)–N–Cα–C torsion, ψ is the N–Cα–C–N(i+1) torsion, both in degrees on (−180°, 180°]. α-helical residues cluster near (−60°, −45°); β-strand residues near (−120°, +130°). A Ramachandran plot is simply a scatter of (φ, ψ) for every residue.